Protein AF-A0A2U7P7W3-F1 (afdb_monomer_lite)

Organism: Escherichia coli (NCBI:txid562)

pLDDT: mean 84.76, std 7.86, range [53.69, 92.75]

Sequence (87 aa):
QANFTSSGTNGKVDLTITEECRVTVESKSESFLRSGLVANRHITNLGIQSTGCGTGQRVALKLGAGSYDDTNGAHMTHETGTDNRPV

Structure (mmCIF, N/CA/C/O backbone):
data_AF-A0A2U7P7W3-F1
#
_entry.id   AF-A0A2U7P7W3-F1
#
loop_
_atom_site.group_PDB
_atom_site.id
_atom_site.type_symbol
_atom_site.label_atom_id
_atom_site.label_alt_id
_atom_site.label_comp_id
_atom_site.label_asym_id
_atom_site.label_entity_id
_atom_site.label_seq_id
_atom_site.pdbx_PDB_ins_code
_atom_site.Cartn_x
_atom_site.Cartn_y
_atom_site.Cartn_z
_atom_site.occupancy
_atom_site.B_iso_or_equiv
_atom_site.auth_seq_id
_atom_site.auth_comp_id
_atom_site.auth_asym_id
_atom_site.auth_atom_id
_atom_site.pdbx_PDB_model_num
ATOM 1 N N . GLN A 1 1 ? -24.307 7.867 2.439 1.00 53.69 1 GLN A N 1
ATOM 2 C CA . GLN A 1 1 ? -22.883 7.500 2.294 1.00 53.69 1 GLN A CA 1
ATOM 3 C C . GLN A 1 1 ? -22.232 7.708 3.654 1.00 53.69 1 GLN A C 1
ATOM 5 O O . GLN A 1 1 ? -22.474 8.749 4.252 1.00 53.69 1 GLN A O 1
ATOM 10 N N . ALA A 1 2 ? -21.544 6.710 4.209 1.00 67.75 2 ALA A N 1
ATOM 11 C CA . ALA A 1 2 ? -20.819 6.892 5.468 1.00 67.75 2 ALA A CA 1
ATOM 12 C C . ALA A 1 2 ? -19.521 7.663 5.182 1.00 67.75 2 ALA A C 1
ATOM 14 O O . ALA A 1 2 ? -18.821 7.335 4.225 1.00 67.75 2 ALA A O 1
ATOM 15 N N . ASN A 1 3 ? -19.218 8.687 5.980 1.00 83.06 3 ASN A N 1
ATOM 16 C CA . ASN A 1 3 ? -18.023 9.508 5.797 1.00 83.06 3 ASN A CA 1
ATOM 17 C C . ASN A 1 3 ? -16.846 8.910 6.574 1.00 83.06 3 ASN A C 1
ATOM 19 O O . ASN A 1 3 ? -16.992 8.550 7.740 1.00 83.06 3 ASN A O 1
ATOM 23 N N . PHE A 1 4 ? -15.676 8.826 5.938 1.00 86.44 4 PHE A N 1
ATOM 24 C CA . PHE A 1 4 ? -14.439 8.453 6.620 1.00 86.44 4 PHE A CA 1
ATOM 25 C C . PHE A 1 4 ? -13.931 9.628 7.462 1.00 86.44 4 PHE A C 1
ATOM 27 O O . PHE A 1 4 ? -13.696 10.716 6.932 1.00 86.44 4 PHE A O 1
ATOM 34 N N . THR A 1 5 ? -13.700 9.392 8.751 1.00 87.25 5 THR A N 1
ATOM 35 C CA . THR A 1 5 ? -13.021 10.338 9.642 1.00 87.25 5 THR A CA 1
ATOM 36 C C . THR A 1 5 ? -11.626 9.805 9.944 1.00 87.25 5 THR A C 1
ATOM 38 O O . THR A 1 5 ? -11.482 8.722 10.504 1.00 87.25 5 THR A O 1
ATOM 41 N N . SER A 1 6 ? -10.589 10.555 9.567 1.00 87.25 6 SER A N 1
ATOM 42 C CA . SER A 1 6 ? -9.200 10.164 9.823 1.00 87.25 6 SER A CA 1
ATOM 43 C C . SER A 1 6 ? -8.885 10.222 11.318 1.00 87.25 6 SER A C 1
ATOM 45 O O . SER A 1 6 ? -8.933 11.297 11.915 1.00 87.25 6 SER A O 1
ATOM 47 N N . SER A 1 7 ? -8.530 9.081 11.906 1.00 89.75 7 SER A N 1
ATOM 48 C CA . SER A 1 7 ? -8.071 8.973 13.293 1.00 89.75 7 SER A CA 1
ATOM 49 C C . SER A 1 7 ? -7.086 7.809 13.412 1.00 89.75 7 SER A C 1
ATOM 51 O O . SER A 1 7 ? -7.488 6.651 13.494 1.00 89.75 7 SER A O 1
ATOM 53 N N . GLY A 1 8 ? -5.787 8.101 13.332 1.00 90.31 8 GLY A N 1
ATOM 54 C CA . GLY A 1 8 ? -4.741 7.080 13.348 1.00 90.31 8 GLY A CA 1
ATOM 55 C C . GLY A 1 8 ? -3.445 7.546 12.693 1.00 90.31 8 GLY A C 1
ATOM 56 O O . GLY A 1 8 ? -3.224 8.742 12.500 1.00 90.31 8 GLY A O 1
ATOM 57 N N . THR A 1 9 ? -2.591 6.582 12.359 1.00 92.44 9 THR A N 1
ATOM 58 C CA . THR A 1 9 ? -1.330 6.787 11.638 1.00 92.44 9 THR A CA 1
ATOM 59 C C . THR A 1 9 ? -1.479 6.445 10.155 1.00 92.44 9 THR A C 1
ATOM 61 O O . THR A 1 9 ? -2.406 5.742 9.753 1.00 92.44 9 THR A O 1
ATOM 64 N N . ASN A 1 10 ? -0.538 6.924 9.339 1.00 92.62 10 ASN A N 1
ATOM 65 C CA . ASN A 1 10 ? -0.426 6.532 7.936 1.00 92.62 10 ASN A CA 1
ATOM 66 C C . ASN A 1 10 ? 0.638 5.436 7.795 1.00 92.62 10 ASN A C 1
ATOM 68 O O . ASN A 1 10 ? 1.749 5.587 8.302 1.00 92.62 10 ASN A O 1
ATOM 72 N N . GLY A 1 11 ? 0.307 4.359 7.084 1.00 90.81 11 GLY A N 1
ATOM 73 C CA . GLY A 1 11 ? 1.268 3.351 6.633 1.00 90.81 11 GLY A CA 1
ATOM 74 C C . GLY A 1 11 ? 1.655 3.587 5.174 1.00 90.81 11 GLY A C 1
ATOM 75 O O . GLY A 1 11 ? 0.839 4.075 4.393 1.00 90.81 11 GLY A O 1
ATOM 76 N N . LYS A 1 12 ? 2.888 3.229 4.804 1.00 89.88 12 LYS A N 1
ATOM 77 C CA . LYS A 1 12 ? 3.383 3.280 3.423 1.00 89.88 12 LYS A CA 1
ATOM 78 C C . LYS A 1 12 ? 3.894 1.901 3.017 1.00 89.88 12 LYS A C 1
ATOM 80 O O . LYS A 1 12 ? 4.602 1.263 3.791 1.00 89.88 12 LYS A O 1
ATOM 85 N N . VAL A 1 13 ? 3.528 1.465 1.814 1.00 88.81 13 VAL A N 1
ATOM 86 C CA . VAL A 1 13 ? 4.093 0.279 1.164 1.00 88.81 13 VAL A CA 1
ATOM 87 C C . VAL A 1 13 ? 4.902 0.755 -0.029 1.00 88.81 13 VAL A C 1
ATOM 89 O O . VAL A 1 13 ? 4.351 1.401 -0.915 1.00 88.81 13 VAL A O 1
ATOM 92 N N . ASP A 1 14 ? 6.188 0.422 -0.040 1.00 89.38 14 ASP A N 1
ATOM 93 C CA . ASP A 1 14 ? 7.095 0.708 -1.146 1.00 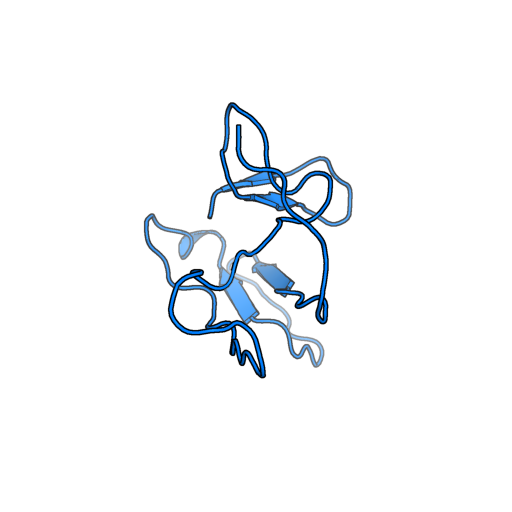89.38 14 ASP A CA 1
ATOM 94 C C . ASP A 1 14 ? 7.443 -0.591 -1.876 1.00 89.38 14 ASP A C 1
ATOM 96 O O . ASP A 1 14 ? 7.831 -1.580 -1.248 1.00 89.38 14 ASP A O 1
ATOM 100 N N . LEU A 1 15 ? 7.307 -0.578 -3.203 1.00 90.19 15 LEU A N 1
ATOM 101 C CA . LEU A 1 15 ? 7.649 -1.694 -4.081 1.00 90.19 15 LEU A CA 1
ATOM 102 C C . LEU A 1 15 ? 8.601 -1.216 -5.175 1.00 90.19 15 LEU A C 1
ATOM 104 O O . LEU A 1 15 ? 8.280 -0.307 -5.936 1.00 90.19 15 LEU A O 1
ATOM 108 N N . THR A 1 16 ? 9.739 -1.889 -5.307 1.00 90.31 16 THR A N 1
ATOM 109 C CA . THR A 1 16 ? 10.697 -1.654 -6.388 1.00 90.31 16 THR A CA 1
ATOM 110 C C . THR A 1 16 ? 10.544 -2.723 -7.467 1.00 90.31 16 THR A C 1
ATOM 112 O O . THR A 1 16 ? 10.828 -3.902 -7.244 1.00 90.31 16 THR A O 1
ATOM 115 N N . ILE A 1 17 ? 10.121 -2.316 -8.663 1.00 90.44 17 ILE A N 1
ATOM 116 C CA . ILE A 1 17 ? 10.032 -3.200 -9.829 1.00 90.44 17 ILE A CA 1
ATOM 117 C C . ILE A 1 17 ? 11.336 -3.107 -10.621 1.00 90.44 17 ILE A C 1
ATOM 119 O O . ILE A 1 17 ? 11.794 -2.016 -10.943 1.00 90.44 17 ILE A O 1
ATOM 123 N N . THR A 1 18 ? 11.925 -4.256 -10.937 1.00 90.62 18 THR A N 1
ATOM 124 C CA . THR A 1 18 ? 13.218 -4.363 -11.628 1.00 90.62 18 THR A CA 1
ATOM 125 C C . THR A 1 18 ? 13.117 -5.235 -12.876 1.00 90.62 18 THR A C 1
ATOM 127 O O . THR A 1 18 ? 12.213 -6.061 -12.995 1.00 90.62 18 THR A O 1
ATOM 130 N N . GLU A 1 19 ? 14.043 -5.053 -13.811 1.00 92.75 19 GLU A N 1
ATOM 131 C CA . GLU A 1 19 ? 14.266 -5.996 -14.913 1.00 92.75 19 GLU A CA 1
ATOM 132 C C . GLU A 1 19 ? 15.118 -7.189 -14.438 1.00 92.75 19 GLU A C 1
ATOM 134 O O . GLU A 1 19 ? 15.673 -7.159 -13.340 1.00 92.75 19 GLU A O 1
ATOM 139 N N . GLU A 1 20 ? 15.252 -8.231 -15.268 1.00 88.19 20 GLU A N 1
ATOM 140 C CA . GLU A 1 20 ? 16.003 -9.466 -14.947 1.00 88.19 20 GLU A CA 1
ATOM 141 C C . GLU A 1 20 ? 17.435 -9.196 -14.450 1.00 88.19 20 GLU A C 1
ATOM 143 O O . GLU A 1 20 ? 17.915 -9.821 -13.503 1.00 88.19 20 GLU A O 1
ATOM 148 N N . CYS A 1 21 ? 18.114 -8.218 -15.054 1.00 88.38 21 CYS A N 1
ATOM 149 C CA . CYS A 1 21 ? 19.410 -7.744 -14.585 1.00 88.38 21 CYS A CA 1
ATOM 150 C C . CYS A 1 21 ? 19.211 -6.637 -13.542 1.00 88.38 21 CYS A C 1
ATOM 152 O O . CYS A 1 21 ? 19.057 -5.466 -13.893 1.00 88.38 21 CYS A O 1
ATOM 154 N N . ARG A 1 22 ? 19.237 -7.002 -12.256 1.00 83.62 22 ARG A N 1
ATOM 155 C CA . ARG A 1 22 ? 19.043 -6.058 -11.145 1.00 83.62 22 ARG A CA 1
ATOM 156 C C . ARG A 1 22 ? 20.299 -5.844 -10.307 1.00 83.62 22 ARG A C 1
ATOM 158 O O . ARG A 1 22 ? 21.070 -6.770 -10.068 1.00 83.62 22 ARG A O 1
ATOM 165 N N . VAL A 1 23 ? 20.438 -4.622 -9.798 1.00 83.31 23 VAL A N 1
ATOM 166 C CA . VAL A 1 23 ? 21.421 -4.247 -8.778 1.00 83.31 23 VAL A CA 1
ATOM 167 C C . VAL A 1 23 ? 20.657 -3.796 -7.543 1.00 83.31 23 VAL A C 1
ATOM 169 O O . VAL A 1 23 ? 19.844 -2.878 -7.618 1.00 83.31 23 VAL A O 1
ATOM 172 N N . THR A 1 24 ? 20.921 -4.435 -6.408 1.00 80.31 24 THR A N 1
ATOM 173 C CA . THR A 1 24 ? 20.354 -4.022 -5.124 1.00 80.31 24 THR A CA 1
ATOM 174 C C . THR A 1 24 ? 21.359 -3.131 -4.410 1.00 80.31 24 THR A C 1
ATOM 176 O O . THR A 1 24 ? 22.405 -3.603 -3.972 1.00 80.31 24 THR A O 1
ATOM 179 N N . VAL A 1 25 ? 21.036 -1.848 -4.281 1.00 81.56 25 VAL A N 1
ATOM 180 C CA . VAL A 1 25 ? 21.703 -0.934 -3.344 1.00 81.56 25 VAL A CA 1
ATOM 181 C C . VAL A 1 25 ? 20.846 -0.924 -2.088 1.00 81.56 25 VAL A C 1
ATOM 183 O O . VAL A 1 25 ? 19.651 -0.694 -2.231 1.00 81.56 25 VAL A O 1
ATOM 186 N N . GLU A 1 26 ? 21.426 -1.242 -0.922 1.00 71.75 26 GLU A N 1
ATOM 187 C CA . GLU A 1 26 ? 20.755 -1.473 0.376 1.00 71.75 26 GLU A CA 1
ATOM 188 C C . GLU A 1 26 ? 19.380 -0.794 0.512 1.00 71.75 26 GLU A C 1
ATOM 190 O O . GLU A 1 26 ? 19.248 0.314 1.031 1.00 71.75 26 GLU A O 1
ATOM 195 N N . SER A 1 27 ? 18.338 -1.481 0.039 1.00 67.19 27 SER A N 1
ATOM 196 C CA . SER A 1 27 ? 16.963 -1.004 0.096 1.00 67.19 27 SER A CA 1
ATOM 197 C C . SER A 1 27 ? 16.181 -1.890 1.045 1.00 67.19 27 SER A C 1
ATOM 199 O O . SER A 1 27 ? 16.308 -3.114 1.022 1.00 67.19 27 SER A O 1
ATOM 201 N N . LYS A 1 28 ? 15.358 -1.258 1.881 1.00 71.44 28 LYS A N 1
ATOM 202 C CA . LYS A 1 28 ? 14.404 -1.941 2.764 1.00 71.44 28 LYS A CA 1
ATOM 203 C C . LYS A 1 28 ? 13.038 -2.153 2.098 1.00 71.44 28 LYS A C 1
ATOM 205 O O . LYS A 1 28 ? 12.119 -2.607 2.772 1.00 71.44 28 LYS A O 1
ATOM 210 N N . SER A 1 29 ? 12.883 -1.787 0.822 1.00 78.56 29 SER A N 1
ATOM 211 C CA . SER A 1 29 ? 11.657 -2.028 0.057 1.00 78.56 29 SER A CA 1
ATOM 212 C C . SER A 1 29 ? 11.584 -3.465 -0.451 1.00 78.56 29 SER A C 1
ATOM 214 O O . SER A 1 29 ? 12.602 -4.095 -0.750 1.00 78.56 29 SER A O 1
ATOM 216 N N . GLU A 1 30 ? 10.361 -3.968 -0.603 1.00 86.44 30 GLU A N 1
ATOM 217 C CA . GLU A 1 30 ? 10.131 -5.199 -1.354 1.00 86.44 30 GLU A CA 1
ATOM 218 C C . GLU A 1 30 ? 10.546 -4.987 -2.814 1.00 86.44 30 GLU A C 1
ATOM 220 O O . GLU A 1 30 ? 10.333 -3.912 -3.386 1.00 86.44 30 GLU A O 1
ATOM 225 N N . SER A 1 31 ? 11.141 -6.008 -3.434 1.00 88.75 31 SER A N 1
ATOM 226 C CA . SER A 1 31 ? 11.591 -5.931 -4.824 1.00 88.75 31 SER A CA 1
ATOM 227 C C . SER A 1 31 ? 11.150 -7.140 -5.637 1.00 88.75 31 SER A C 1
ATOM 229 O O . SER A 1 31 ? 11.479 -8.285 -5.314 1.00 88.75 31 SER A O 1
ATOM 231 N N . PHE A 1 32 ? 10.466 -6.872 -6.750 1.00 90.62 32 PHE A N 1
ATOM 232 C CA . PHE A 1 32 ? 10.078 -7.891 -7.721 1.00 90.62 32 PHE A CA 1
ATOM 233 C C . PHE A 1 32 ? 10.697 -7.633 -9.088 1.00 90.62 32 PHE A C 1
ATOM 235 O O . PHE A 1 32 ? 10.892 -6.494 -9.515 1.00 90.62 32 PHE A O 1
ATOM 242 N N . LEU A 1 33 ? 10.960 -8.725 -9.798 1.00 92.06 33 LEU A N 1
ATOM 243 C CA . LEU A 1 33 ? 11.173 -8.684 -11.237 1.00 92.06 33 LEU A CA 1
ATOM 244 C C . LEU A 1 33 ? 9.846 -8.367 -11.926 1.00 92.06 33 LEU A C 1
ATOM 246 O O . LEU A 1 33 ? 8.802 -8.875 -11.510 1.00 92.06 33 LEU A O 1
ATOM 250 N N . ARG A 1 34 ? 9.881 -7.581 -13.003 1.00 90.62 34 ARG A N 1
ATOM 251 C CA . ARG A 1 34 ? 8.706 -7.260 -13.823 1.00 90.62 34 ARG A CA 1
ATOM 252 C C . ARG A 1 34 ? 8.009 -8.524 -14.337 1.00 90.62 34 ARG A C 1
ATOM 254 O O . ARG A 1 34 ? 6.785 -8.586 -14.322 1.00 90.62 34 ARG A O 1
ATOM 261 N N . SER A 1 35 ? 8.777 -9.552 -14.692 1.00 90.88 35 SER A N 1
ATOM 262 C CA . SER A 1 35 ? 8.287 -10.877 -15.102 1.00 90.88 35 SER A CA 1
ATOM 263 C C . SER A 1 35 ? 7.539 -11.637 -13.993 1.00 90.88 35 SER A C 1
ATOM 265 O O . SER A 1 35 ? 6.665 -12.451 -14.280 1.00 90.88 35 SER A O 1
ATOM 267 N N . GLY A 1 36 ? 7.834 -11.356 -12.720 1.00 88.00 36 GLY A N 1
ATOM 268 C CA . GLY A 1 36 ? 7.205 -11.992 -11.557 1.00 88.00 36 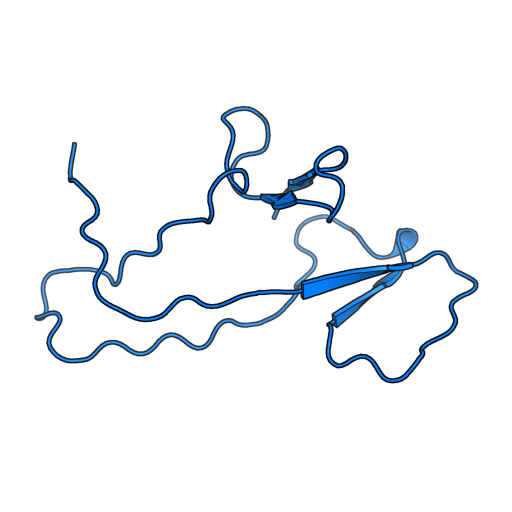GLY A CA 1
ATOM 269 C C . GLY A 1 36 ? 5.901 -11.333 -11.097 1.00 88.00 36 GLY A C 1
ATOM 270 O O . GLY A 1 36 ? 5.286 -11.781 -10.126 1.00 88.00 36 GLY A O 1
ATOM 271 N N . LEU A 1 37 ? 5.476 -10.261 -11.766 1.00 89.44 37 LEU A N 1
ATOM 272 C CA . LEU A 1 37 ? 4.296 -9.476 -11.420 1.00 89.44 37 LEU A CA 1
ATOM 273 C C . LEU A 1 37 ? 3.034 -10.061 -12.057 1.00 89.44 37 LEU A C 1
ATOM 275 O O . LEU A 1 37 ? 2.445 -9.489 -12.969 1.00 89.44 37 LEU A O 1
ATOM 279 N N . VAL A 1 38 ? 2.615 -11.206 -11.532 1.00 89.81 38 VAL A N 1
ATOM 280 C CA . VAL A 1 38 ? 1.392 -11.907 -11.938 1.00 89.81 38 VAL A CA 1
ATOM 281 C C . VAL A 1 38 ? 0.183 -11.487 -11.095 1.00 89.81 38 VAL A C 1
ATOM 283 O O . VAL A 1 38 ? 0.324 -10.861 -10.041 1.00 89.81 38 VAL A O 1
ATOM 286 N N . ALA A 1 39 ? -1.021 -11.840 -11.551 1.00 87.31 39 ALA A N 1
ATOM 287 C CA . ALA A 1 39 ? -2.249 -11.625 -10.788 1.00 87.31 39 ALA A CA 1
ATOM 288 C C . ALA A 1 39 ? -2.169 -12.290 -9.400 1.00 87.31 39 ALA A C 1
ATOM 290 O O . ALA A 1 39 ? -1.628 -13.388 -9.263 1.00 87.31 39 ALA A O 1
ATOM 291 N N . ASN A 1 40 ? -2.719 -11.626 -8.378 1.00 86.75 40 ASN A N 1
ATOM 292 C CA . ASN A 1 40 ? -2.714 -12.073 -6.977 1.00 86.75 40 ASN A CA 1
ATOM 293 C C . ASN A 1 40 ? -1.315 -12.299 -6.373 1.00 86.75 40 ASN A C 1
ATOM 295 O O . ASN A 1 40 ? -1.173 -13.011 -5.375 1.00 86.75 40 ASN A O 1
ATOM 299 N N . ARG A 1 41 ? -0.264 -11.708 -6.956 1.00 89.12 41 ARG A N 1
ATOM 300 C CA . ARG A 1 41 ? 1.070 -11.723 -6.352 1.00 89.12 41 ARG A CA 1
ATOM 301 C C . ARG A 1 41 ? 1.030 -10.968 -5.023 1.00 89.12 41 ARG A C 1
ATOM 303 O O . ARG A 1 41 ? 0.767 -9.771 -4.997 1.00 89.12 41 ARG A O 1
ATOM 310 N N . HIS A 1 42 ? 1.328 -11.668 -3.930 1.00 91.12 42 HIS A N 1
ATOM 311 C CA . HIS A 1 42 ? 1.487 -11.050 -2.613 1.00 91.12 42 HIS A CA 1
ATOM 312 C C . HIS A 1 42 ? 2.658 -10.057 -2.628 1.00 91.12 42 HIS A C 1
ATOM 314 O O . HIS A 1 42 ? 3.731 -10.386 -3.139 1.00 91.12 42 HIS A O 1
ATOM 320 N N . ILE A 1 43 ? 2.423 -8.848 -2.105 1.00 90.00 43 ILE A N 1
ATOM 321 C CA . ILE A 1 43 ? 3.434 -7.785 -2.002 1.00 90.00 43 ILE A CA 1
ATOM 322 C C . ILE A 1 43 ? 3.995 -7.743 -0.587 1.00 90.00 43 ILE A C 1
ATOM 324 O O . ILE A 1 43 ? 5.171 -8.005 -0.381 1.00 90.00 43 ILE A O 1
ATOM 328 N N . THR A 1 44 ? 3.159 -7.405 0.394 1.00 90.31 44 THR A N 1
ATOM 329 C CA . THR A 1 44 ? 3.555 -7.352 1.801 1.00 90.31 44 THR A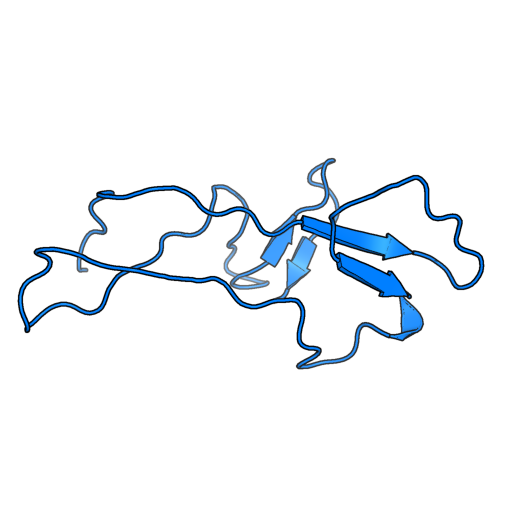 CA 1
ATOM 330 C C . THR A 1 44 ? 2.325 -7.362 2.707 1.00 90.31 44 THR A C 1
ATOM 332 O O . THR A 1 44 ? 1.192 -7.238 2.237 1.00 90.31 44 THR A O 1
ATOM 335 N N . ASN A 1 45 ? 2.547 -7.496 4.013 1.00 89.44 45 ASN A N 1
ATOM 336 C CA . ASN A 1 45 ? 1.504 -7.383 5.025 1.00 89.44 45 ASN A CA 1
ATOM 337 C C . ASN A 1 45 ? 1.560 -6.008 5.694 1.00 89.44 45 ASN A C 1
ATOM 339 O O . ASN A 1 45 ? 2.625 -5.544 6.092 1.00 89.44 45 ASN A O 1
ATOM 343 N N . LEU A 1 46 ? 0.395 -5.396 5.896 1.00 87.31 46 LEU A N 1
ATOM 344 C CA . LEU A 1 46 ? 0.257 -4.201 6.721 1.00 87.31 46 LEU A CA 1
ATOM 345 C C . LEU A 1 46 ? -0.236 -4.595 8.113 1.00 87.31 46 LEU A C 1
ATOM 347 O O . LEU A 1 46 ? -1.343 -5.107 8.271 1.00 87.31 46 LEU A O 1
ATOM 351 N N . GLY A 1 47 ? 0.597 -4.355 9.126 1.00 89.50 47 GLY A N 1
ATOM 352 C CA . GLY A 1 47 ? 0.205 -4.505 10.524 1.00 89.50 47 GLY A CA 1
ATOM 353 C C . GLY A 1 47 ? -0.738 -3.378 10.930 1.00 89.50 47 GLY A C 1
ATOM 354 O O . GLY A 1 47 ? -0.343 -2.214 10.930 1.00 89.50 47 GLY A O 1
ATOM 355 N N . ILE A 1 48 ? -1.980 -3.717 11.271 1.00 89.38 48 ILE A N 1
ATOM 356 C CA . ILE A 1 48 ? -3.005 -2.750 11.677 1.00 89.38 48 ILE A CA 1
ATOM 357 C C . ILE A 1 48 ? -3.406 -3.055 13.113 1.00 89.38 48 ILE A C 1
ATOM 359 O O . ILE A 1 48 ? -3.809 -4.173 13.431 1.00 89.38 48 ILE A O 1
ATOM 363 N N . GLN A 1 49 ? -3.328 -2.040 13.968 1.00 89.69 49 GLN A N 1
ATOM 364 C CA . GLN A 1 49 ? -3.784 -2.114 15.347 1.00 89.69 49 GLN A CA 1
ATOM 365 C C . GLN A 1 49 ? -4.744 -0.964 15.629 1.00 89.69 49 GLN A C 1
ATOM 367 O O . GLN A 1 49 ? -4.480 0.185 15.283 1.00 89.69 49 GLN A O 1
ATOM 372 N N . SER A 1 50 ? -5.857 -1.286 16.277 1.00 86.75 50 SER A N 1
ATOM 373 C CA . SER A 1 50 ? -6.882 -0.327 16.670 1.00 86.75 50 SER A CA 1
ATOM 374 C C . SER A 1 50 ? -7.098 -0.357 18.173 1.00 86.75 50 SER A C 1
ATOM 376 O O . SER A 1 50 ? -7.234 -1.435 18.754 1.00 86.75 50 SER A O 1
ATOM 378 N N . THR A 1 51 ? -7.220 0.818 18.781 1.00 88.00 51 THR A N 1
ATOM 379 C CA . THR A 1 51 ? -7.476 0.975 20.215 1.00 88.00 51 THR A CA 1
ATOM 380 C C . THR A 1 51 ? -8.641 1.941 20.401 1.00 88.00 51 THR A C 1
ATOM 382 O O . THR A 1 51 ? -8.639 3.022 19.823 1.00 88.00 51 THR A O 1
ATOM 385 N N . GLY A 1 52 ? -9.646 1.561 21.195 1.00 86.75 52 GLY A N 1
ATOM 386 C CA . GLY A 1 52 ? -10.780 2.439 21.521 1.00 86.75 52 GLY A CA 1
ATOM 387 C C . GLY A 1 52 ? -11.859 2.592 20.435 1.00 86.75 52 GLY A C 1
ATOM 388 O O . GLY A 1 52 ? -12.756 3.408 20.605 1.00 86.75 52 GLY A O 1
ATOM 389 N N . CYS A 1 53 ? -11.835 1.806 19.351 1.00 85.06 53 CYS A N 1
ATOM 390 C CA . CYS A 1 53 ? -12.774 1.933 18.218 1.00 85.06 53 CYS A CA 1
ATOM 391 C C . CYS A 1 53 ? -14.196 1.365 18.458 1.00 85.06 53 CYS A C 1
ATOM 393 O O . CYS A 1 53 ? -14.997 1.290 17.527 1.00 85.06 53 CYS A O 1
ATOM 395 N N . GLY A 1 54 ? -14.531 0.962 19.691 1.00 76.56 54 GLY A N 1
ATOM 396 C CA . GLY A 1 54 ? -15.778 0.252 20.003 1.00 76.56 54 GLY A CA 1
ATOM 397 C C . GLY A 1 54 ? -15.875 -1.121 19.317 1.00 76.56 54 GLY A C 1
ATOM 398 O O . GLY A 1 54 ? -14.960 -1.559 18.627 1.00 76.56 54 GLY A O 1
ATOM 399 N N . THR A 1 55 ? -16.983 -1.836 19.517 1.00 70.81 55 THR A N 1
ATOM 400 C CA . THR A 1 55 ? -17.202 -3.183 18.945 1.00 70.81 55 THR A CA 1
ATOM 401 C C . THR A 1 55 ? -17.980 -3.174 17.624 1.00 70.81 55 THR A C 1
ATOM 403 O O . THR A 1 55 ? -18.099 -4.209 16.975 1.00 70.81 55 THR A O 1
ATOM 406 N N . GLY A 1 56 ? -18.526 -2.020 17.224 1.00 64.62 56 GLY A N 1
ATOM 407 C CA . GLY A 1 56 ? -19.465 -1.903 16.102 1.00 64.62 56 GLY A CA 1
ATOM 408 C C . GLY A 1 56 ? -18.877 -1.388 14.785 1.00 64.62 56 GLY A C 1
ATOM 409 O O . GLY A 1 56 ? -19.583 -1.388 13.779 1.00 64.62 56 GLY A O 1
ATOM 410 N N . GLN A 1 57 ? -17.619 -0.937 14.760 1.00 63.50 57 GLN A N 1
ATOM 411 C CA . GLN A 1 57 ? -16.993 -0.375 13.559 1.00 63.50 57 GLN A CA 1
ATOM 412 C C . GLN A 1 57 ? -15.792 -1.212 13.122 1.00 63.50 57 GLN A C 1
ATOM 414 O O . GLN A 1 57 ? -14.886 -1.491 13.904 1.00 63.50 57 GLN A O 1
ATOM 419 N N . ARG A 1 58 ? -15.778 -1.604 11.841 1.00 68.75 58 ARG A N 1
ATOM 420 C CA . ARG A 1 58 ? -14.563 -2.117 11.198 1.00 68.75 58 ARG A CA 1
ATOM 421 C C . ARG A 1 58 ? -13.540 -0.983 11.148 1.00 68.75 58 ARG A C 1
ATOM 423 O O . ARG A 1 58 ? -13.908 0.149 10.839 1.00 68.75 58 ARG A O 1
ATOM 430 N N . VAL A 1 59 ? -12.271 -1.291 11.412 1.00 78.25 59 VAL A N 1
ATOM 431 C CA . VAL A 1 59 ? -11.168 -0.343 11.209 1.00 78.25 59 VAL A CA 1
ATOM 432 C C . VAL A 1 59 ? -11.150 0.035 9.733 1.00 78.25 59 VAL A C 1
ATOM 434 O O . VAL A 1 59 ? -10.912 -0.813 8.874 1.00 78.25 59 VAL A O 1
ATOM 437 N N . ALA A 1 60 ? -11.476 1.288 9.433 1.00 86.19 60 ALA A N 1
ATOM 438 C CA . ALA A 1 60 ? -11.491 1.782 8.067 1.00 86.19 60 ALA A CA 1
ATOM 439 C C . ALA A 1 60 ? -10.084 2.238 7.661 1.00 86.19 60 ALA A C 1
ATOM 441 O O . ALA A 1 60 ? -9.382 2.876 8.445 1.00 86.19 60 ALA A O 1
ATOM 442 N N . LEU A 1 61 ? -9.700 1.957 6.415 1.00 89.00 61 LEU A N 1
ATOM 443 C CA . LEU A 1 61 ? -8.489 2.486 5.793 1.00 89.00 61 LEU A CA 1
ATOM 444 C C . LEU A 1 61 ? -8.884 3.427 4.661 1.00 89.00 61 LEU A C 1
ATOM 446 O O . LEU A 1 61 ? -9.783 3.120 3.877 1.00 89.00 61 LEU A O 1
ATOM 450 N N . LYS A 1 62 ? -8.189 4.558 4.565 1.00 91.00 62 LYS A N 1
ATOM 451 C CA . LYS A 1 62 ? -8.299 5.471 3.432 1.00 91.00 62 LYS A CA 1
ATOM 452 C C . LYS A 1 62 ? -7.010 5.405 2.626 1.00 91.00 62 LYS A C 1
ATOM 454 O O . LYS A 1 62 ? -5.930 5.573 3.186 1.00 91.00 62 LYS A O 1
ATOM 459 N N . LEU A 1 63 ? -7.144 5.163 1.326 1.00 91.06 63 LEU A N 1
ATOM 460 C CA . LEU A 1 63 ? -6.017 5.175 0.399 1.00 91.06 63 LEU A CA 1
ATOM 461 C C . LEU A 1 63 ? -5.481 6.600 0.224 1.00 91.06 63 LEU A C 1
ATOM 463 O O . LEU A 1 63 ? -6.225 7.580 0.347 1.00 91.06 63 LEU A O 1
ATOM 467 N N . GLY A 1 64 ? -4.177 6.698 -0.041 1.00 88.81 64 GLY A N 1
ATOM 468 C CA . GLY A 1 64 ? -3.512 7.961 -0.340 1.00 88.81 64 GLY A CA 1
ATOM 469 C C . GLY A 1 64 ? -4.131 8.664 -1.548 1.00 88.81 64 GLY A C 1
ATOM 470 O O . GLY A 1 64 ? -4.784 8.045 -2.392 1.00 88.81 64 GLY A O 1
ATOM 471 N N . ALA A 1 65 ? -3.941 9.982 -1.626 1.00 85.56 65 ALA A N 1
ATOM 472 C CA . ALA A 1 65 ? -4.359 10.738 -2.801 1.00 85.56 65 ALA A CA 1
ATOM 473 C C . ALA A 1 65 ? -3.645 10.188 -4.046 1.00 85.56 65 ALA A C 1
ATOM 475 O O . ALA A 1 65 ? -2.428 10.030 -4.032 1.00 85.56 65 ALA A O 1
ATOM 476 N N . GLY A 1 66 ? -4.407 9.885 -5.098 1.00 85.31 66 GLY A N 1
ATOM 477 C CA . GLY A 1 66 ? -3.865 9.305 -6.328 1.00 85.31 66 GLY A CA 1
ATOM 478 C C . GLY A 1 66 ? -3.545 7.809 -6.259 1.00 85.31 66 GLY A C 1
ATOM 479 O O . GLY A 1 66 ? -2.939 7.310 -7.191 1.00 85.31 66 GLY A O 1
ATOM 480 N N . SER A 1 67 ? -3.939 7.098 -5.193 1.00 89.62 67 SER A N 1
ATOM 481 C CA . SER A 1 67 ? -3.813 5.629 -5.078 1.00 89.62 67 SER A CA 1
ATOM 482 C C . SER A 1 67 ? -5.139 4.892 -5.323 1.00 89.62 67 SER A C 1
ATOM 484 O O . SER A 1 67 ? -5.272 3.708 -5.009 1.00 89.62 67 SER A O 1
ATOM 486 N N . TYR A 1 68 ? -6.151 5.611 -5.815 1.00 90.31 68 TYR A N 1
ATOM 487 C CA . TYR A 1 68 ? -7.437 5.069 -6.239 1.00 90.31 68 TYR A CA 1
ATOM 488 C C . TYR A 1 68 ? -7.964 5.860 -7.435 1.00 90.31 68 TYR A C 1
ATOM 490 O O . TYR A 1 68 ? -7.980 7.091 -7.396 1.00 90.31 68 TYR A O 1
ATOM 498 N N . ASP A 1 69 ? -8.440 5.153 -8.455 1.00 88.94 69 ASP A N 1
ATOM 499 C CA . ASP A 1 69 ? -9.236 5.714 -9.545 1.00 88.94 69 ASP A CA 1
ATOM 500 C C . ASP A 1 69 ? -10.301 4.696 -9.997 1.00 88.94 69 ASP A C 1
ATOM 502 O O . ASP A 1 69 ? -10.230 3.515 -9.653 1.00 88.94 69 ASP A O 1
ATOM 506 N N . ASP A 1 70 ? -11.303 5.146 -10.754 1.00 88.44 70 ASP A N 1
ATOM 507 C CA . ASP A 1 70 ? -12.435 4.298 -11.158 1.00 88.44 70 ASP A CA 1
ATOM 508 C C . ASP A 1 70 ? -12.070 3.229 -12.209 1.00 88.44 70 ASP A C 1
ATOM 510 O O . ASP A 1 70 ? -12.861 2.323 -12.461 1.00 88.44 70 ASP A O 1
ATOM 514 N N . THR A 1 71 ? -10.887 3.317 -12.830 1.00 88.44 71 THR A N 1
ATOM 515 C CA . THR A 1 71 ? -10.421 2.370 -13.859 1.00 88.44 71 THR A CA 1
ATOM 516 C C . THR A 1 71 ? -9.614 1.227 -13.246 1.00 88.44 71 THR A C 1
ATOM 518 O O . THR A 1 71 ? -9.814 0.064 -13.585 1.00 88.44 71 THR A O 1
ATOM 521 N N . ASN A 1 72 ? -8.701 1.560 -12.338 1.00 84.44 72 ASN A N 1
ATOM 522 C CA . ASN A 1 72 ? -7.729 0.654 -11.740 1.00 84.44 72 ASN A CA 1
ATOM 523 C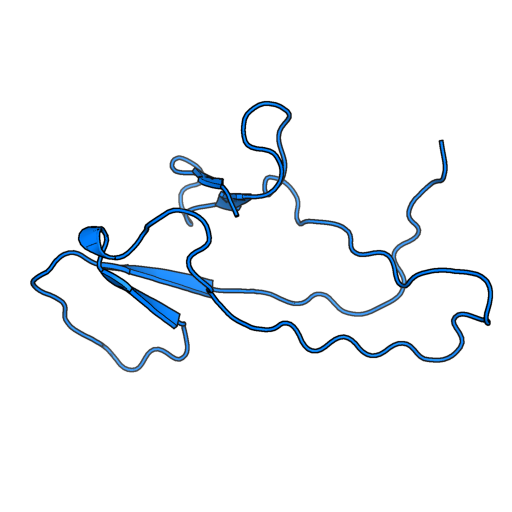 C . ASN A 1 72 ? -8.143 0.182 -10.342 1.00 84.44 72 ASN A C 1
ATOM 525 O O . ASN A 1 72 ? -7.557 -0.764 -9.821 1.00 84.44 72 ASN A O 1
ATOM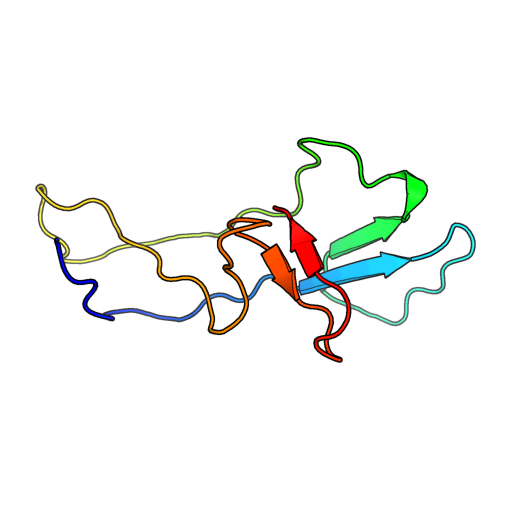 529 N N . GLY A 1 73 ? -9.117 0.845 -9.712 1.00 89.44 73 GLY A N 1
ATOM 530 C CA . GLY A 1 73 ? -9.383 0.677 -8.291 1.00 89.44 73 GLY A CA 1
ATOM 531 C C . GLY A 1 73 ? -8.175 1.122 -7.465 1.00 89.44 73 GLY A C 1
ATOM 532 O O . GLY A 1 73 ? -7.524 2.121 -7.783 1.00 89.44 73 GLY A O 1
ATOM 533 N N . ALA A 1 74 ? -7.869 0.377 -6.401 1.00 90.62 74 ALA A N 1
ATOM 534 C CA . ALA A 1 74 ? -6.677 0.608 -5.593 1.00 90.62 74 ALA A CA 1
ATOM 535 C C . ALA A 1 74 ? -5.405 0.314 -6.403 1.00 90.62 74 ALA A C 1
ATOM 537 O O . ALA A 1 74 ? -5.289 -0.725 -7.050 1.00 90.62 74 ALA A O 1
ATOM 538 N N . HIS A 1 75 ? -4.435 1.222 -6.358 1.00 91.44 75 HIS A N 1
ATOM 539 C CA . HIS A 1 75 ? -3.180 1.053 -7.080 1.00 91.44 75 HIS A CA 1
ATOM 540 C C . HIS A 1 75 ? -2.007 1.725 -6.367 1.00 91.44 75 HIS A C 1
ATOM 542 O O . HIS A 1 75 ? -2.159 2.719 -5.656 1.00 91.44 75 HIS A O 1
ATOM 548 N N . MET A 1 76 ? -0.814 1.174 -6.581 1.00 90.44 76 MET A N 1
ATOM 549 C CA . MET A 1 76 ? 0.444 1.840 -6.266 1.00 90.44 76 MET A CA 1
ATOM 550 C C . MET A 1 76 ? 0.794 2.795 -7.404 1.00 90.44 76 MET A C 1
ATOM 552 O O . MET A 1 76 ? 0.688 2.438 -8.578 1.00 90.44 76 MET A O 1
ATOM 556 N N . THR A 1 77 ? 1.231 3.993 -7.051 1.00 88.00 77 THR A N 1
ATOM 557 C CA . THR A 1 77 ? 1.626 5.027 -8.008 1.00 88.00 77 THR A CA 1
ATOM 558 C C . THR A 1 77 ? 3.148 5.055 -8.092 1.00 88.00 77 THR A C 1
ATOM 560 O O . THR A 1 77 ? 3.825 5.050 -7.061 1.00 88.00 77 THR A O 1
ATOM 563 N N . HIS A 1 78 ? 3.703 5.080 -9.302 1.00 85.06 78 HIS A N 1
ATOM 564 C CA . HIS A 1 78 ? 5.128 5.337 -9.495 1.00 85.06 78 HIS A CA 1
ATOM 565 C C . HIS A 1 78 ? 5.488 6.747 -9.007 1.00 85.06 78 HIS A C 1
ATOM 567 O O . HIS A 1 78 ? 4.651 7.649 -9.039 1.00 85.06 78 HIS A O 1
ATOM 573 N N . GLU A 1 79 ? 6.738 6.965 -8.589 1.00 78.38 79 GLU A N 1
ATOM 574 C CA . GLU A 1 79 ? 7.186 8.244 -8.010 1.00 78.38 79 GLU A CA 1
ATOM 575 C C . GLU A 1 79 ? 6.939 9.448 -8.934 1.00 78.38 79 GLU A C 1
ATOM 577 O O . GLU A 1 79 ? 6.710 10.561 -8.465 1.00 78.38 79 GLU A O 1
ATOM 582 N N . THR A 1 80 ? 6.939 9.225 -10.250 1.00 75.12 80 THR A N 1
ATOM 583 C CA . THR A 1 80 ? 6.685 10.258 -11.268 1.00 75.12 80 THR A CA 1
ATOM 584 C C .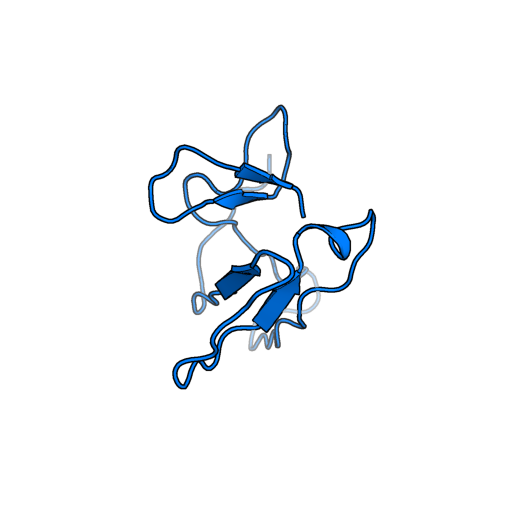 THR A 1 80 ? 5.203 10.472 -11.586 1.00 75.12 80 THR A C 1
ATOM 586 O O . THR A 1 80 ? 4.880 11.359 -12.371 1.00 75.12 80 THR A O 1
ATOM 589 N N . GLY A 1 81 ? 4.296 9.665 -11.028 1.00 70.25 81 GLY A N 1
ATOM 590 C CA . GLY A 1 81 ? 2.848 9.776 -11.240 1.00 70.25 81 GLY A CA 1
ATOM 591 C C . GLY A 1 81 ? 2.338 9.308 -12.608 1.00 70.25 81 GLY A C 1
ATOM 592 O O . GLY A 1 81 ? 1.155 9.463 -12.892 1.00 70.25 81 GLY A O 1
ATOM 593 N N . THR A 1 82 ? 3.206 8.768 -13.468 1.00 72.19 82 THR A N 1
ATOM 594 C CA . THR A 1 82 ? 2.860 8.371 -14.847 1.00 72.19 82 THR A CA 1
ATOM 595 C C . THR A 1 82 ? 2.493 6.901 -14.994 1.00 72.19 82 THR A C 1
ATOM 597 O O . THR A 1 82 ? 1.795 6.550 -15.941 1.00 72.19 82 THR A O 1
ATOM 600 N N . ASP A 1 83 ? 2.943 6.055 -14.068 1.00 76.06 83 ASP A N 1
ATOM 601 C CA . ASP A 1 83 ? 2.700 4.616 -14.094 1.00 76.06 83 ASP A CA 1
ATOM 602 C C . ASP A 1 83 ? 1.917 4.189 -12.853 1.00 76.06 83 ASP A C 1
ATOM 604 O O . ASP A 1 83 ? 2.356 4.402 -11.719 1.00 76.06 83 ASP A O 1
ATOM 608 N N . ASN A 1 84 ? 0.768 3.552 -13.081 1.00 80.50 84 ASN A N 1
ATOM 609 C CA . ASN A 1 84 ? -0.081 2.995 -12.035 1.00 80.50 84 ASN A CA 1
ATOM 610 C C . ASN A 1 84 ? 0.012 1.472 -12.041 1.00 80.50 84 ASN A C 1
ATOM 612 O O . ASN A 1 84 ? -0.046 0.827 -13.089 1.00 80.50 84 ASN A O 1
ATOM 616 N N . ARG A 1 85 ? 0.103 0.886 -10.848 1.00 79.94 85 ARG A N 1
ATOM 617 C CA . ARG A 1 85 ? 0.076 -0.559 -10.649 1.00 79.94 85 ARG A CA 1
ATOM 618 C C . ARG A 1 85 ? -1.136 -0.961 -9.801 1.00 79.94 85 ARG A C 1
ATOM 620 O O . ARG A 1 85 ? -1.078 -0.762 -8.591 1.00 79.94 85 ARG A O 1
ATOM 627 N N . PRO A 1 86 ? -2.185 -1.566 -10.389 1.00 83.19 86 PRO A N 1
ATOM 628 C CA . PRO A 1 86 ? -3.314 -2.112 -9.631 1.00 83.19 86 PRO A CA 1
ATOM 629 C C . PRO A 1 86 ? -2.869 -3.152 -8.593 1.00 83.19 86 PRO A C 1
ATOM 631 O O . PRO A 1 86 ? -1.961 -3.951 -8.881 1.00 83.19 86 PRO A O 1
ATOM 634 N N . VAL A 1 87 ? -3.498 -3.125 -7.411 1.00 82.62 87 VAL A N 1
ATOM 635 C CA . VAL A 1 87 ? -3.209 -4.007 -6.261 1.00 82.62 87 VAL A CA 1
ATOM 636 C C . VAL A 1 87 ? -4.454 -4.582 -5.603 1.00 82.62 87 VAL A C 1
ATOM 638 O O . VAL A 1 87 ? -5.488 -3.883 -5.544 1.00 82.62 87 VAL A O 1
#

Radius of gyration: 15.98 Å; chains: 1; bounding box: 45×23×37 Å

Foldseek 3Di:
DDDDDDDDDDDDADEAEDDPDDDDDPDPHHYDYPVQPDPPDDRDDDDDDDDPPDPPDDPDDDDDVLQADPPQGGWDADPVRPDTGRD

Secondary structure (DSSP, 8-state):
-PPP---SPPP---EEEE-SS----S--SEEEEGGG--TT----------SS--SS------PPTTSEETTTEEEEEPTTSS-EEE-

InterPro domains:
  IPR006713 Adhesin, Dr-family [PF04619] (3-84)
  IPR008966 Adhesion domain superfamily [SSF49401] (2-84)
  IPR037028 Dr-adhesin superfamily [G3DSA:2.60.40.1570] (1-87)